Protein AF-A0A354I2V8-F1 (afdb_monomer_lite)

Secondary structure (DSSP, 8-state):
---S--TTS-HHHHHHHHHHHHHHHHHHS-----HHHHHHHHHHHHHHHHHHHHHTT---------------TT-

Sequence (75 aa):
MAGYRKLGRTSSQRKALLRNQVTNLLYHGKIVTTEAKAKEIRKIAESIIALGIRECNNYDMVKVTAKVARKDKDG

pLDDT: mean 84.17, std 14.53, range [41.44, 97.38]

Foldseek 3Di:
DPPADPVPDDPVVLVVVLVVVLVCCVVVVDDDDDPNSVVRNVVVNVVVVVVVVVVVPPPDDPPPPPPPDPDDPPD

Radius of gyration: 20.26 Å; chains: 1; bounding box: 63×30×34 Å

Structure (mmCIF, N/CA/C/O backbone):
data_AF-A0A354I2V8-F1
#
_entry.id   AF-A0A354I2V8-F1
#
loop_
_atom_site.group_PDB
_atom_site.id
_atom_site.type_symbol
_atom_site.label_atom_id
_atom_site.label_alt_id
_atom_site.label_comp_id
_atom_site.label_asym_id
_atom_site.label_entity_id
_atom_site.label_seq_id
_atom_site.pdbx_PDB_ins_code
_atom_site.Cartn_x
_atom_site.Cartn_y
_atom_site.Cartn_z
_atom_site.occupancy
_atom_site.B_iso_or_equiv
_atom_site.auth_seq_id
_atom_site.auth_comp_id
_atom_site.auth_asym_id
_atom_site.auth_atom_id
_atom_site.pdbx_PDB_model_num
ATOM 1 N N . MET A 1 1 ? -1.265 18.316 13.140 1.00 41.44 1 MET A N 1
ATOM 2 C CA . MET A 1 1 ? -1.649 17.465 11.988 1.00 41.44 1 MET A CA 1
ATOM 3 C C . MET A 1 1 ? -1.491 15.996 12.367 1.00 41.44 1 MET A C 1
ATOM 5 O O . MET A 1 1 ? -0.432 15.622 12.851 1.00 41.44 1 MET A O 1
ATOM 9 N N . ALA A 1 2 ? -2.530 15.170 12.212 1.00 52.16 2 ALA A N 1
ATOM 10 C CA . ALA A 1 2 ? -2.478 13.749 12.572 1.00 52.16 2 ALA A CA 1
ATOM 11 C C . ALA A 1 2 ? -1.603 12.965 11.572 1.00 52.16 2 ALA A C 1
ATOM 13 O O . ALA A 1 2 ? -1.986 12.796 10.416 1.00 52.16 2 ALA A O 1
ATOM 14 N N . GLY A 1 3 ? -0.425 12.510 12.011 1.00 69.88 3 GLY A N 1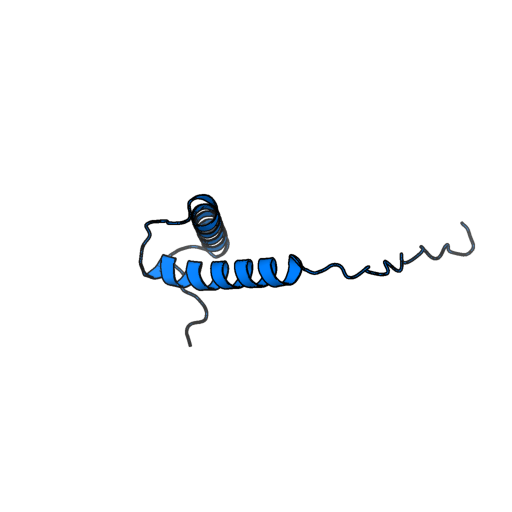
ATOM 15 C CA . GLY A 1 3 ? 0.599 11.907 11.145 1.00 69.88 3 GLY A CA 1
ATOM 16 C C . GLY A 1 3 ? 0.188 10.613 10.431 1.00 69.88 3 GLY A C 1
ATOM 17 O O . GLY A 1 3 ? 0.732 10.318 9.374 1.00 69.88 3 GLY A O 1
ATOM 18 N N . TYR A 1 4 ? -0.767 9.844 10.965 1.00 70.38 4 TYR A N 1
ATOM 19 C CA . TYR A 1 4 ? -1.315 8.629 10.340 1.00 70.38 4 TYR A CA 1
ATOM 20 C C . TYR A 1 4 ? -2.514 8.104 11.143 1.00 70.38 4 TYR A C 1
ATOM 22 O O . TYR A 1 4 ? -2.568 8.248 12.369 1.00 70.38 4 TYR A O 1
ATOM 30 N N . ARG A 1 5 ? -3.481 7.454 10.481 1.00 83.94 5 ARG A N 1
ATOM 31 C CA . ARG A 1 5 ? -4.629 6.837 11.174 1.00 83.94 5 ARG A CA 1
ATOM 32 C C . ARG A 1 5 ? -4.220 5.508 11.813 1.00 83.94 5 ARG A C 1
ATOM 34 O O . ARG A 1 5 ? -3.635 4.647 11.162 1.00 83.94 5 ARG A O 1
ATOM 41 N N . LYS A 1 6 ? -4.565 5.296 13.090 1.00 83.75 6 LYS A N 1
ATOM 42 C CA . LYS A 1 6 ? -4.235 4.042 13.802 1.00 83.75 6 LYS A CA 1
ATOM 43 C C . LYS A 1 6 ? -5.049 2.830 13.326 1.00 83.75 6 LYS A C 1
ATOM 45 O O . LYS A 1 6 ? -4.575 1.708 13.470 1.00 83.75 6 LYS A O 1
ATOM 50 N N . LEU A 1 7 ? -6.240 3.043 12.750 1.00 85.75 7 LEU A N 1
ATOM 51 C CA . LEU A 1 7 ? -7.135 1.995 12.219 1.00 85.75 7 LEU A CA 1
ATOM 52 C C . LEU A 1 7 ? -7.465 0.868 13.226 1.00 85.75 7 LEU A C 1
ATOM 54 O O . LEU A 1 7 ? -7.730 -0.266 12.816 1.00 85.75 7 LEU A O 1
ATOM 58 N N . GLY A 1 8 ? -7.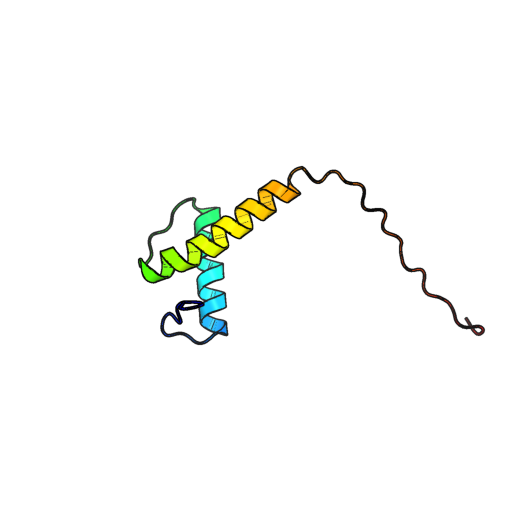403 1.173 14.530 1.00 87.81 8 GLY A N 1
ATOM 59 C CA . GLY A 1 8 ? -7.648 0.219 15.619 1.00 87.81 8 GLY A CA 1
ATOM 60 C C . GLY A 1 8 ? -6.681 -0.971 15.654 1.00 87.81 8 GLY A C 1
ATOM 61 O O . GLY A 1 8 ? -7.073 -2.042 16.094 1.00 87.81 8 GLY A O 1
ATOM 62 N N . ARG A 1 9 ? -5.458 -0.833 15.124 1.00 90.81 9 ARG A N 1
ATOM 63 C CA . ARG A 1 9 ? -4.490 -1.935 14.977 1.00 90.81 9 ARG A CA 1
ATOM 64 C C . ARG A 1 9 ? -3.117 -1.570 15.527 1.00 90.81 9 ARG A C 1
ATOM 66 O O . ARG A 1 9 ? -2.730 -0.396 15.522 1.00 90.81 9 ARG A O 1
ATOM 73 N N . THR A 1 10 ? -2.355 -2.589 15.930 1.00 94.06 10 THR A N 1
ATOM 74 C CA . THR A 1 10 ? -0.928 -2.430 16.244 1.00 94.06 10 THR A CA 1
ATOM 75 C C . THR A 1 10 ? -0.150 -1.996 14.998 1.00 94.06 10 THR A C 1
ATOM 77 O O . THR A 1 10 ? -0.625 -2.111 13.864 1.00 94.06 10 THR A O 1
ATOM 80 N N . SER A 1 11 ? 1.055 -1.457 15.186 1.00 90.69 11 SER A N 1
ATOM 81 C CA . SER A 1 11 ? 1.890 -0.965 14.082 1.00 90.69 11 SER A CA 1
ATOM 82 C C . SER A 1 11 ? 2.186 -2.050 13.039 1.00 90.69 11 SER A C 1
ATOM 84 O O . SER A 1 11 ? 2.071 -1.784 11.841 1.00 90.69 11 SER A O 1
ATOM 86 N N . SER A 1 12 ? 2.501 -3.272 13.481 1.00 94.25 12 SER A N 1
ATOM 87 C CA . SER A 1 12 ? 2.788 -4.422 12.616 1.00 94.25 12 SER A CA 1
ATOM 88 C C . SER A 1 12 ? 1.569 -4.827 11.787 1.00 94.25 12 SER A C 1
ATOM 90 O O . SER A 1 12 ? 1.645 -4.876 10.558 1.00 94.25 12 SER A O 1
ATOM 92 N N . GLN A 1 13 ? 0.419 -5.017 12.438 1.00 95.25 13 GLN A N 1
ATOM 93 C CA . GLN A 1 13 ? -0.840 -5.377 11.782 1.00 95.25 13 GLN A CA 1
ATOM 94 C C . GLN A 1 13 ? -1.297 -4.302 10.794 1.00 95.25 13 GLN A C 1
ATOM 96 O O . GLN A 1 13 ? -1.735 -4.614 9.687 1.00 95.25 13 GLN A O 1
ATOM 101 N N . ARG A 1 14 ? -1.170 -3.021 11.164 1.00 93.94 14 ARG A N 1
ATOM 102 C CA . ARG A 1 14 ? -1.502 -1.903 10.274 1.00 93.94 14 ARG A CA 1
ATOM 103 C C . ARG A 1 14 ? -0.619 -1.911 9.029 1.00 93.94 14 ARG A C 1
ATOM 105 O O . ARG A 1 14 ? -1.132 -1.741 7.927 1.00 93.94 14 ARG A O 1
ATOM 112 N N . LYS A 1 15 ? 0.689 -2.128 9.192 1.00 93.44 15 LYS A N 1
ATOM 113 C CA . LYS A 1 15 ? 1.640 -2.184 8.073 1.00 93.44 15 LYS A CA 1
ATOM 114 C C . LYS A 1 15 ? 1.317 -3.331 7.116 1.00 93.44 15 LYS A C 1
ATOM 116 O O . LYS A 1 15 ? 1.327 -3.121 5.907 1.00 93.44 15 LYS A O 1
ATOM 121 N N . ALA A 1 16 ? 1.006 -4.512 7.649 1.00 95.81 16 ALA A N 1
ATOM 122 C CA . ALA A 1 16 ? 0.605 -5.671 6.852 1.00 95.81 16 ALA A CA 1
ATOM 123 C C . ALA A 1 16 ? -0.696 -5.407 6.077 1.00 95.81 16 ALA A C 1
ATOM 125 O O . ALA A 1 16 ? -0.742 -5.612 4.867 1.00 95.81 16 ALA A O 1
ATOM 126 N N . LEU A 1 17 ? -1.719 -4.861 6.746 1.00 95.19 17 LEU A N 1
ATOM 127 C CA . LEU A 1 17 ? -2.991 -4.509 6.111 1.00 95.19 17 LEU A CA 1
ATOM 128 C C . LEU A 1 17 ? -2.796 -3.528 4.949 1.00 95.19 17 LEU A C 1
ATOM 130 O O . LEU A 1 17 ? -3.284 -3.780 3.852 1.00 95.19 17 LEU A O 1
ATOM 134 N N . LEU A 1 18 ? -2.090 -2.417 5.186 1.00 95.12 18 LEU A N 1
ATOM 135 C CA . LEU A 1 18 ? -1.896 -1.384 4.168 1.00 95.12 18 LEU A CA 1
ATOM 136 C C . LEU A 1 18 ? -1.119 -1.919 2.963 1.00 95.12 18 LEU A C 1
ATOM 138 O O . LEU A 1 18 ? -1.501 -1.631 1.834 1.00 95.12 18 LEU A O 1
ATOM 142 N N . ARG A 1 19 ? -0.087 -2.742 3.185 1.00 95.50 19 ARG A N 1
ATOM 143 C CA . ARG A 1 19 ? 0.656 -3.398 2.099 1.00 95.50 19 ARG A CA 1
ATOM 144 C C . ARG A 1 19 ? -0.243 -4.292 1.259 1.00 95.50 19 ARG A C 1
ATOM 146 O O . ARG A 1 19 ? -0.287 -4.106 0.052 1.00 95.50 19 ARG A O 1
ATOM 153 N N . ASN A 1 20 ? -1.012 -5.176 1.891 1.00 96.56 20 ASN A N 1
ATOM 154 C CA . ASN A 1 20 ? -1.905 -6.082 1.170 1.00 96.56 20 ASN A CA 1
ATOM 155 C C . ASN A 1 20 ? -2.953 -5.312 0.354 1.00 96.56 20 ASN A C 1
ATOM 157 O O . ASN A 1 20 ? -3.222 -5.658 -0.792 1.00 96.56 20 ASN A O 1
ATOM 161 N N . GLN A 1 21 ? -3.522 -4.238 0.909 1.00 96.69 21 GLN A N 1
ATOM 162 C CA . GLN A 1 21 ? -4.500 -3.428 0.179 1.00 96.69 21 GLN A CA 1
ATOM 163 C C . GLN A 1 21 ? -3.876 -2.671 -0.999 1.00 96.69 21 GLN A C 1
ATOM 165 O O . GLN A 1 21 ? -4.495 -2.595 -2.055 1.00 96.69 21 GLN A O 1
ATOM 170 N N . VAL A 1 22 ? -2.658 -2.148 -0.846 1.00 97.19 22 VAL A N 1
ATOM 171 C CA . VAL A 1 22 ? -1.918 -1.514 -1.947 1.00 97.19 22 VAL A CA 1
ATOM 172 C C . VAL A 1 22 ? -1.585 -2.533 -3.039 1.00 97.19 22 VAL A C 1
ATOM 174 O O . VAL A 1 22 ? -1.826 -2.255 -4.208 1.00 97.19 22 VAL A O 1
ATOM 177 N N . THR A 1 23 ? -1.101 -3.724 -2.677 1.00 97.06 23 THR A N 1
ATOM 178 C CA . THR A 1 23 ? -0.824 -4.805 -3.636 1.00 97.06 23 THR A CA 1
ATOM 179 C C . THR A 1 23 ? -2.078 -5.184 -4.419 1.00 97.06 23 THR A C 1
ATOM 181 O O . THR A 1 23 ? -2.042 -5.216 -5.644 1.00 97.06 23 THR A O 1
ATOM 184 N N . ASN A 1 24 ? -3.208 -5.383 -3.735 1.00 97.38 24 ASN A N 1
ATOM 185 C CA . ASN A 1 24 ? -4.474 -5.705 -4.392 1.00 97.38 24 ASN A CA 1
ATOM 186 C C . ASN A 1 24 ? -4.959 -4.569 -5.305 1.00 97.38 24 ASN A C 1
ATOM 188 O O . ASN A 1 24 ? -5.480 -4.839 -6.383 1.00 97.38 24 ASN A O 1
ATOM 192 N N . LEU A 1 25 ? -4.780 -3.306 -4.898 1.00 97.25 25 LEU A N 1
ATOM 193 C CA . LEU A 1 25 ? -5.119 -2.150 -5.730 1.00 97.25 25 LEU A CA 1
ATOM 194 C C . LEU A 1 25 ? -4.302 -2.130 -7.025 1.00 97.25 25 LEU A C 1
ATOM 196 O O . LEU A 1 25 ? -4.878 -1.927 -8.088 1.00 97.25 25 LEU A O 1
ATOM 200 N N . LEU A 1 26 ? -2.991 -2.360 -6.943 1.00 95.31 26 LEU A N 1
ATOM 201 C CA . LEU A 1 26 ? -2.118 -2.377 -8.118 1.00 95.31 26 LEU A CA 1
ATOM 202 C C . LEU A 1 26 ? -2.404 -3.577 -9.029 1.00 95.31 26 LEU A C 1
ATOM 204 O O . LEU A 1 26 ? -2.370 -3.435 -10.244 1.00 95.31 26 LEU A O 1
ATOM 208 N N . TYR A 1 27 ? -2.718 -4.739 -8.453 1.00 97.12 27 TYR A N 1
ATOM 209 C CA . TYR A 1 27 ? -2.956 -5.963 -9.217 1.00 97.12 27 TYR A CA 1
ATOM 210 C C . TYR A 1 27 ? -4.320 -5.975 -9.924 1.00 97.12 27 TYR A C 1
ATOM 212 O O . TYR A 1 27 ? -4.425 -6.415 -11.064 1.00 97.12 27 TYR A O 1
ATOM 220 N N . HIS A 1 28 ? -5.373 -5.477 -9.268 1.00 97.06 28 HIS A N 1
ATOM 221 C CA . HIS A 1 28 ? -6.743 -5.517 -9.798 1.00 97.06 28 HIS A CA 1
ATOM 222 C C . HIS A 1 28 ? -7.234 -4.180 -10.375 1.00 97.06 28 HIS A C 1
ATOM 224 O O . HIS A 1 28 ? -8.346 -4.108 -10.898 1.00 97.06 28 HIS A O 1
ATOM 230 N N . GLY A 1 29 ? -6.472 -3.094 -10.221 1.00 94.56 29 GLY A N 1
ATOM 231 C CA . GLY A 1 29 ? -6.823 -1.743 -10.677 1.00 94.56 29 GLY A CA 1
ATOM 232 C C . GLY A 1 29 ? -7.915 -1.037 -9.859 1.00 94.56 29 GLY A C 1
ATOM 233 O O . GLY A 1 29 ? -8.014 0.187 -9.888 1.00 94.56 29 GLY A O 1
ATOM 234 N N . LYS A 1 30 ? -8.727 -1.774 -9.091 1.00 95.38 30 LYS A N 1
ATOM 235 C CA . LYS A 1 30 ? -9.740 -1.229 -8.175 1.00 95.38 30 LYS A CA 1
ATOM 236 C C . LYS A 1 30 ? -9.941 -2.132 -6.963 1.00 95.38 30 LYS A C 1
ATOM 238 O O . LYS A 1 30 ? -9.894 -3.353 -7.076 1.00 95.38 30 LYS A O 1
ATOM 243 N N . ILE A 1 31 ? -10.239 -1.532 -5.813 1.00 96.81 31 ILE A N 1
ATOM 244 C CA . ILE A 1 31 ? -10.639 -2.250 -4.595 1.00 96.81 31 ILE A CA 1
ATOM 245 C C . ILE A 1 31 ? -11.762 -1.500 -3.880 1.00 96.81 31 ILE A C 1
ATOM 247 O O . ILE A 1 31 ? -11.827 -0.273 -3.925 1.00 96.81 31 ILE A O 1
ATOM 251 N N . VAL A 1 32 ? -12.615 -2.234 -3.168 1.00 96.88 32 VAL A N 1
ATOM 252 C CA . VAL A 1 32 ? -13.631 -1.663 -2.275 1.00 96.88 32 VAL A CA 1
ATOM 253 C C . VAL A 1 32 ? -13.128 -1.769 -0.836 1.00 96.88 32 VAL A C 1
ATOM 255 O O . VAL A 1 32 ? -12.718 -2.835 -0.381 1.00 96.88 32 VAL A O 1
ATOM 258 N N . THR A 1 33 ? -13.101 -0.653 -0.110 1.00 95.56 33 THR A N 1
ATOM 259 C CA . THR A 1 33 ? -12.609 -0.580 1.274 1.00 95.56 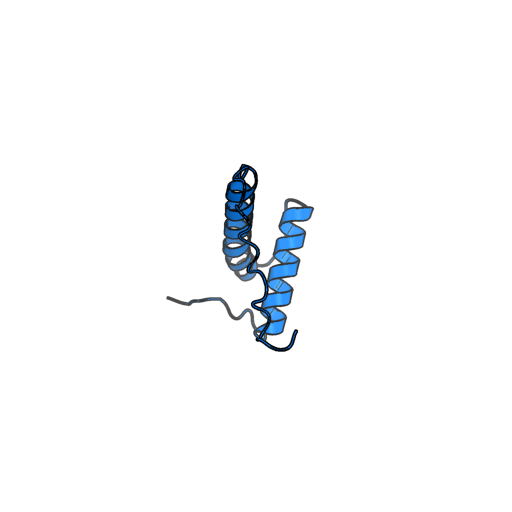33 THR A CA 1
ATOM 260 C C . THR A 1 33 ? -13.273 0.585 2.010 1.00 95.56 33 THR A C 1
ATOM 262 O O . THR A 1 33 ? -13.994 1.377 1.411 1.00 95.56 33 THR A O 1
ATOM 265 N N . THR A 1 34 ? -13.033 0.716 3.315 1.00 95.06 34 THR A N 1
ATOM 266 C CA . THR A 1 34 ? -13.565 1.841 4.094 1.00 95.06 34 THR A CA 1
ATOM 267 C C . THR A 1 34 ? -12.840 3.141 3.753 1.00 95.06 34 THR A C 1
ATOM 269 O O . THR A 1 34 ? -11.639 3.136 3.469 1.00 95.06 34 THR A O 1
ATOM 272 N N . GLU A 1 35 ? -13.535 4.275 3.858 1.00 94.06 35 GLU A N 1
ATOM 273 C CA . GLU A 1 35 ? -12.987 5.598 3.525 1.00 94.06 35 GLU A CA 1
ATOM 274 C C . GLU A 1 35 ? -11.676 5.896 4.274 1.00 94.06 35 GLU A C 1
ATOM 276 O O . GLU A 1 35 ? -10.686 6.342 3.691 1.00 94.06 35 GLU A O 1
ATOM 281 N N . ALA A 1 36 ? -11.632 5.579 5.572 1.00 92.94 36 ALA A N 1
ATOM 282 C CA . ALA A 1 36 ? -10.441 5.769 6.393 1.00 92.94 36 ALA A CA 1
ATOM 283 C C . ALA A 1 36 ? -9.238 4.958 5.885 1.00 92.94 36 ALA A C 1
ATOM 285 O O . ALA A 1 36 ? -8.121 5.467 5.909 1.00 92.94 36 ALA A O 1
ATOM 286 N N . LYS A 1 37 ? -9.450 3.720 5.415 1.00 92.94 37 LYS A N 1
ATOM 287 C CA . LYS A 1 37 ? -8.388 2.887 4.829 1.00 92.94 37 LYS A CA 1
ATOM 288 C C . LYS A 1 37 ? -7.977 3.420 3.457 1.00 92.94 37 LYS A C 1
ATOM 290 O O . LYS A 1 37 ? -6.785 3.532 3.195 1.00 92.94 37 LYS A O 1
ATOM 295 N N . ALA A 1 38 ? -8.942 3.807 2.620 1.00 94.50 38 ALA A N 1
ATOM 296 C CA . ALA A 1 38 ? -8.689 4.360 1.289 1.00 94.50 38 ALA A CA 1
ATOM 297 C C . ALA A 1 38 ? -7.784 5.601 1.344 1.00 94.50 38 ALA A C 1
ATOM 299 O O . ALA A 1 38 ? -6.811 5.687 0.598 1.00 94.50 38 ALA A O 1
ATOM 300 N N . LYS A 1 39 ? -8.039 6.521 2.287 1.00 93.12 39 LYS A N 1
ATOM 301 C CA . LYS A 1 39 ? -7.208 7.723 2.483 1.00 93.12 39 LYS A CA 1
ATOM 302 C C . LYS A 1 39 ? -5.755 7.408 2.867 1.00 93.12 39 LYS A C 1
ATOM 304 O O . LYS A 1 39 ? -4.872 8.194 2.536 1.00 93.12 39 LYS A O 1
ATOM 309 N N . GLU A 1 40 ? -5.493 6.296 3.556 1.00 92.94 40 GLU A N 1
ATOM 310 C CA . GLU A 1 40 ? -4.125 5.868 3.893 1.00 92.94 40 GLU A CA 1
ATOM 311 C C . GLU A 1 40 ? -3.454 5.130 2.726 1.00 92.94 40 GLU A C 1
ATOM 313 O O . GLU A 1 40 ? -2.299 5.410 2.412 1.00 92.94 40 GLU A O 1
ATOM 318 N N . ILE A 1 41 ? -4.182 4.230 2.052 1.00 94.56 41 ILE A N 1
ATOM 319 C CA . ILE A 1 41 ? -3.698 3.499 0.867 1.00 94.56 41 ILE A CA 1
ATOM 320 C C . ILE A 1 41 ? -3.270 4.475 -0.225 1.00 94.56 41 ILE A C 1
ATOM 322 O O . ILE A 1 41 ? -2.205 4.294 -0.807 1.00 94.56 41 ILE A O 1
ATOM 326 N N . ARG A 1 42 ? -4.069 5.522 -0.471 1.00 93.75 42 ARG A N 1
ATOM 327 C CA . ARG A 1 42 ? -3.818 6.520 -1.516 1.00 93.75 42 ARG A CA 1
ATOM 328 C C . ARG A 1 42 ? -2.412 7.114 -1.426 1.00 93.75 42 ARG A C 1
ATOM 330 O O . ARG A 1 42 ? -1.685 7.083 -2.409 1.00 93.75 42 ARG A O 1
ATOM 337 N N . LYS A 1 43 ? -1.999 7.558 -0.234 1.00 92.69 43 LYS A N 1
ATOM 338 C CA . LYS A 1 43 ? -0.667 8.149 -0.008 1.00 92.69 43 LYS A CA 1
ATOM 339 C C . LYS A 1 43 ? 0.470 7.181 -0.353 1.00 92.69 43 LYS A C 1
ATOM 341 O O . LYS A 1 43 ? 1.502 7.587 -0.884 1.00 92.69 43 LYS A O 1
ATOM 346 N N . ILE A 1 44 ? 0.288 5.900 -0.029 1.00 94.31 44 ILE A N 1
ATOM 347 C CA . ILE A 1 44 ? 1.293 4.859 -0.273 1.00 94.31 44 ILE A CA 1
ATOM 348 C C . ILE A 1 44 ? 1.334 4.499 -1.762 1.00 94.31 44 ILE A C 1
ATOM 350 O O . ILE A 1 44 ? 2.415 4.426 -2.338 1.00 94.31 44 ILE A O 1
ATOM 354 N N . ALA A 1 45 ? 0.171 4.306 -2.384 1.00 95.69 45 ALA A N 1
ATOM 355 C CA . ALA A 1 45 ? 0.060 3.958 -3.796 1.00 95.69 45 ALA A CA 1
ATOM 356 C C . ALA A 1 45 ? 0.636 5.058 -4.703 1.00 95.69 45 ALA A C 1
ATOM 358 O O . ALA A 1 45 ? 1.436 4.750 -5.580 1.00 95.69 45 ALA A O 1
ATOM 359 N N . GLU A 1 46 ? 0.312 6.330 -4.445 1.00 95.12 46 GLU A N 1
ATOM 360 C CA . GLU A 1 46 ? 0.869 7.480 -5.177 1.00 95.12 46 GLU A CA 1
ATOM 361 C C . GLU A 1 46 ? 2.403 7.501 -5.109 1.00 95.12 46 GLU A C 1
ATOM 363 O O . GLU A 1 46 ? 3.070 7.662 -6.129 1.00 95.12 46 GLU A O 1
ATOM 368 N N . SER A 1 47 ? 2.968 7.256 -3.923 1.00 93.81 47 SER A N 1
ATOM 369 C CA . SER A 1 47 ? 4.422 7.221 -3.731 1.00 93.81 47 SER A CA 1
ATOM 370 C C . SER A 1 47 ? 5.081 6.075 -4.508 1.00 93.81 47 SER A C 1
ATOM 372 O O . SER A 1 47 ? 6.138 6.263 -5.103 1.00 93.81 47 SER A O 1
ATOM 374 N N . ILE A 1 48 ? 4.461 4.890 -4.531 1.00 93.75 48 ILE A N 1
ATOM 375 C CA . ILE A 1 48 ? 4.974 3.728 -5.276 1.00 93.75 48 ILE A CA 1
ATOM 376 C C . ILE A 1 48 ? 4.919 3.977 -6.782 1.00 93.75 48 ILE A C 1
ATOM 378 O O . ILE A 1 48 ? 5.886 3.683 -7.477 1.00 93.75 48 ILE A O 1
ATOM 382 N N . ILE A 1 49 ? 3.822 4.546 -7.284 1.00 93.19 49 ILE A N 1
ATOM 383 C CA . ILE A 1 49 ? 3.679 4.880 -8.706 1.00 93.19 49 ILE A CA 1
ATOM 384 C C . ILE A 1 49 ? 4.731 5.917 -9.112 1.00 93.19 49 ILE A C 1
ATOM 386 O O . ILE A 1 49 ? 5.397 5.739 -10.127 1.00 93.19 49 ILE A O 1
ATOM 390 N N . ALA A 1 50 ? 4.942 6.955 -8.298 1.00 93.81 50 ALA A N 1
ATOM 391 C CA . ALA A 1 50 ? 5.962 7.966 -8.558 1.00 93.81 50 ALA A CA 1
ATOM 392 C C . ALA A 1 50 ? 7.380 7.370 -8.612 1.00 93.81 50 ALA A C 1
ATOM 394 O O . ALA A 1 50 ? 8.154 7.710 -9.504 1.00 93.81 50 ALA A O 1
ATOM 395 N N . LEU A 1 51 ? 7.712 6.454 -7.694 1.00 91.62 51 LEU A N 1
ATOM 396 C CA . LEU A 1 51 ? 8.983 5.724 -7.730 1.00 91.62 51 LEU A CA 1
ATOM 397 C C . LEU A 1 51 ? 9.099 4.840 -8.977 1.00 91.62 51 LEU A C 1
ATOM 399 O O . LEU A 1 51 ? 10.145 4.841 -9.616 1.00 91.62 51 LEU A O 1
ATOM 403 N N . GLY A 1 52 ? 8.027 4.138 -9.353 1.00 90.75 52 GLY A N 1
ATOM 404 C CA . GLY A 1 52 ? 7.994 3.317 -10.564 1.00 90.75 52 GLY A CA 1
ATOM 405 C C . GLY A 1 52 ? 8.225 4.131 -11.840 1.00 90.75 52 GLY A C 1
ATOM 406 O O . GLY A 1 52 ? 8.992 3.709 -12.697 1.00 90.75 52 GLY A O 1
ATOM 407 N N . ILE A 1 53 ? 7.626 5.323 -11.942 1.00 89.62 53 ILE A N 1
ATOM 408 C CA . ILE A 1 53 ? 7.831 6.250 -13.069 1.00 89.62 53 ILE A CA 1
ATOM 409 C C . ILE A 1 53 ? 9.253 6.819 -13.076 1.00 89.62 53 ILE A C 1
ATOM 411 O O . ILE A 1 53 ? 9.849 6.996 -14.134 1.00 89.62 53 ILE A O 1
ATOM 415 N N . ARG A 1 54 ? 9.808 7.128 -11.901 1.00 87.19 54 ARG A N 1
ATOM 416 C CA . ARG A 1 54 ? 11.181 7.629 -11.803 1.00 87.19 54 ARG A CA 1
ATOM 417 C C . ARG A 1 54 ? 12.193 6.583 -12.271 1.00 87.19 54 ARG A C 1
ATOM 419 O O . ARG A 1 54 ? 13.138 6.935 -12.965 1.00 87.19 54 ARG A O 1
ATOM 426 N N . GLU A 1 55 ? 11.991 5.325 -11.892 1.00 85.31 55 GLU A N 1
ATOM 427 C CA . GLU A 1 55 ? 12.941 4.251 -12.182 1.00 85.31 55 GLU A CA 1
ATOM 428 C C . GLU A 1 55 ? 12.782 3.668 -13.591 1.00 85.31 55 GLU A C 1
ATOM 430 O O . GLU A 1 55 ? 13.758 3.189 -14.158 1.00 85.31 55 GLU A O 1
ATOM 435 N N . CYS A 1 56 ? 11.592 3.732 -14.205 1.00 78.50 56 CYS A N 1
ATOM 436 C CA . CYS A 1 56 ? 11.363 3.107 -15.515 1.00 78.50 56 CYS A CA 1
ATOM 437 C C . CYS A 1 56 ? 12.233 3.675 -16.650 1.00 78.50 56 CYS A C 1
ATOM 439 O O . CYS A 1 56 ? 12.409 3.004 -17.662 1.00 78.50 56 CYS A O 1
ATOM 441 N N . ASN A 1 57 ? 12.794 4.875 -16.473 1.00 69.19 57 ASN A N 1
ATOM 442 C CA . ASN A 1 57 ? 13.704 5.518 -17.423 1.00 69.19 57 ASN A CA 1
ATOM 443 C C . ASN A 1 57 ? 15.120 5.713 -16.856 1.00 69.19 57 ASN A C 1
ATOM 445 O O . ASN A 1 57 ? 15.898 6.494 -17.403 1.00 69.19 57 ASN A O 1
ATOM 449 N N . ASN A 1 58 ? 15.457 5.039 -15.753 1.00 73.38 58 ASN A N 1
ATOM 450 C CA . ASN A 1 58 ? 16.781 5.116 -15.154 1.00 73.38 58 ASN A CA 1
ATOM 451 C C . ASN A 1 58 ? 17.753 4.185 -15.903 1.00 73.38 58 ASN A C 1
ATOM 453 O O . ASN A 1 58 ? 18.000 3.053 -15.497 1.00 73.38 58 ASN A O 1
ATOM 457 N N . TYR A 1 59 ? 18.274 4.660 -17.037 1.00 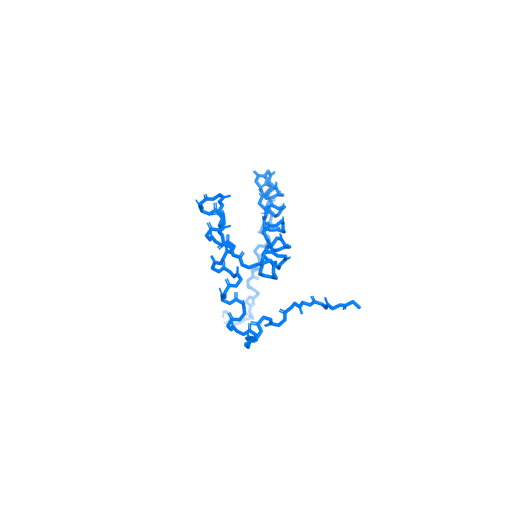65.19 59 TYR A N 1
ATOM 458 C CA . TYR A 1 59 ? 19.323 3.984 -17.817 1.00 65.19 59 TYR A CA 1
ATOM 459 C C . TYR A 1 59 ? 20.735 4.342 -17.339 1.00 65.19 59 TYR A C 1
ATOM 461 O O . TYR A 1 59 ? 21.719 4.015 -18.010 1.00 65.19 59 TYR A O 1
ATOM 469 N N . ASP A 1 60 ? 20.853 5.044 -16.210 1.00 67.75 60 ASP A N 1
ATOM 470 C CA . ASP A 1 60 ? 22.140 5.507 -15.724 1.00 67.75 60 ASP A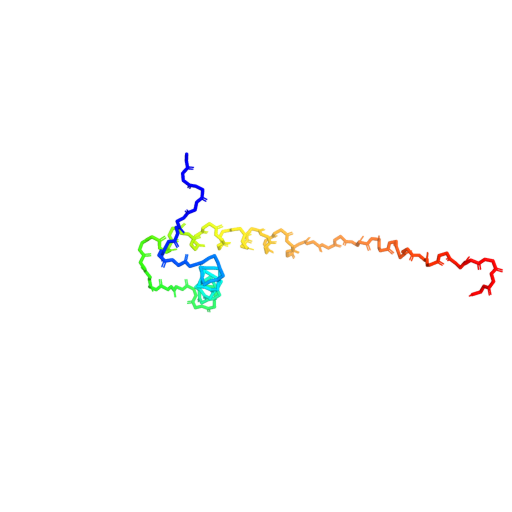 CA 1
ATOM 471 C C . ASP A 1 60 ? 23.012 4.302 -15.364 1.00 67.75 60 ASP A C 1
ATOM 473 O O . ASP A 1 60 ? 22.700 3.497 -14.482 1.00 67.75 60 ASP A O 1
ATOM 477 N N . MET A 1 61 ? 24.151 4.181 -16.052 1.00 61.69 61 MET A N 1
ATOM 478 C CA . MET A 1 61 ? 25.196 3.245 -15.663 1.00 61.69 61 MET A CA 1
ATOM 479 C C . MET A 1 61 ? 25.716 3.653 -14.288 1.00 61.69 61 MET A C 1
ATOM 481 O O . MET A 1 61 ? 26.556 4.548 -14.154 1.00 61.69 61 MET A O 1
ATOM 485 N N . VAL A 1 62 ? 25.238 2.972 -13.250 1.00 67.62 62 VAL A N 1
ATOM 486 C CA . VAL A 1 62 ? 25.826 3.086 -11.923 1.00 67.62 62 VAL A CA 1
ATOM 487 C C . VAL A 1 62 ? 27.250 2.552 -12.041 1.00 67.62 62 VAL A C 1
ATOM 489 O O . VAL A 1 62 ? 27.464 1.350 -12.200 1.00 67.62 62 VAL A O 1
ATOM 492 N N . LYS A 1 63 ? 28.248 3.441 -11.984 1.00 57.44 63 LYS A N 1
ATOM 493 C CA . LYS A 1 63 ? 29.632 3.032 -11.732 1.00 57.44 63 LYS A CA 1
ATOM 494 C C . LYS A 1 63 ? 29.645 2.398 -10.350 1.00 57.44 63 LYS A C 1
ATOM 496 O O . LYS A 1 63 ? 29.779 3.090 -9.344 1.00 57.44 63 LYS A O 1
ATOM 501 N N . VAL A 1 64 ? 29.471 1.082 -10.300 1.00 66.19 64 VAL A N 1
ATOM 502 C CA . VAL A 1 64 ? 29.682 0.312 -9.084 1.00 66.19 64 VAL A CA 1
ATOM 503 C C . VAL A 1 64 ? 31.182 0.356 -8.831 1.00 66.19 64 VAL A C 1
ATOM 505 O O . VAL A 1 64 ? 31.948 -0.460 -9.337 1.00 66.19 64 VAL A O 1
ATOM 508 N N . THR A 1 65 ? 31.630 1.355 -8.079 1.00 63.09 65 THR A N 1
ATOM 509 C CA . THR A 1 65 ? 32.929 1.314 -7.424 1.00 63.09 65 THR A CA 1
ATOM 510 C C . THR A 1 65 ? 32.835 0.222 -6.375 1.00 63.09 65 THR A C 1
ATOM 512 O O . THR A 1 65 ? 32.477 0.454 -5.221 1.00 63.09 65 THR A O 1
ATOM 515 N N . ALA A 1 66 ? 33.097 -1.012 -6.807 1.00 63.75 66 ALA A N 1
ATOM 516 C CA . ALA A 1 66 ? 33.306 -2.119 -5.900 1.00 63.75 66 ALA A CA 1
ATOM 517 C C . ALA A 1 66 ? 34.365 -1.665 -4.890 1.00 63.75 66 ALA A C 1
ATOM 519 O O . ALA A 1 66 ? 35.505 -1.370 -5.257 1.00 63.75 66 ALA A O 1
ATOM 520 N N . LYS A 1 67 ? 33.975 -1.539 -3.618 1.00 64.50 67 LYS A N 1
ATOM 521 C CA . LYS A 1 67 ? 34.944 -1.366 -2.541 1.00 64.50 67 LYS A CA 1
ATOM 522 C C . LYS A 1 67 ? 35.720 -2.672 -2.460 1.00 64.50 67 LYS A C 1
ATOM 524 O O . LYS A 1 67 ? 35.249 -3.638 -1.869 1.00 64.50 67 LYS A O 1
ATOM 529 N N . VAL A 1 68 ? 36.873 -2.710 -3.120 1.00 70.94 68 VAL A N 1
ATOM 530 C CA . VAL A 1 68 ? 37.822 -3.816 -3.008 1.00 70.94 68 VAL A CA 1
ATOM 531 C C . VAL A 1 68 ? 38.197 -3.937 -1.533 1.00 70.94 68 VAL A C 1
ATOM 533 O O . VAL A 1 68 ? 38.508 -2.929 -0.892 1.00 70.94 68 VAL A O 1
ATOM 536 N N . ALA A 1 69 ? 38.132 -5.146 -0.977 1.00 67.19 69 ALA A N 1
ATOM 537 C CA . ALA A 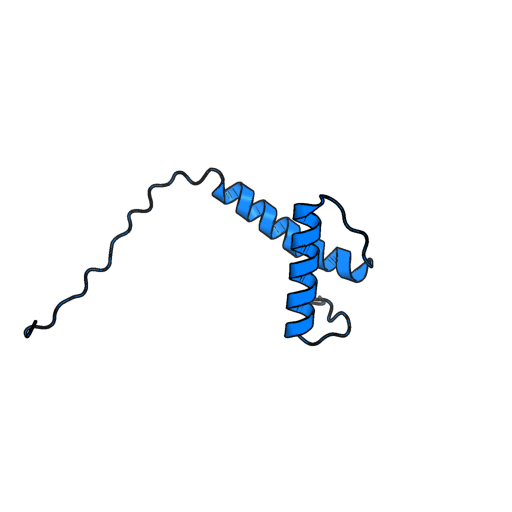1 69 ? 38.627 -5.395 0.368 1.00 67.19 69 ALA A CA 1
ATOM 538 C C . ALA A 1 69 ? 40.115 -5.013 0.415 1.00 67.19 69 ALA A C 1
ATOM 540 O O . ALA A 1 69 ? 40.913 -5.520 -0.376 1.00 67.19 69 ALA A O 1
ATOM 541 N N . ARG A 1 70 ? 40.499 -4.102 1.319 1.00 68.06 70 ARG A N 1
ATOM 542 C CA . ARG A 1 70 ? 41.913 -3.939 1.668 1.00 68.06 70 ARG A CA 1
ATOM 543 C C . ARG A 1 70 ? 42.321 -5.208 2.406 1.00 68.06 70 ARG A C 1
ATOM 545 O O . ARG A 1 70 ? 41.795 -5.465 3.482 1.00 68.06 70 ARG A O 1
ATOM 552 N N . LYS A 1 71 ? 43.215 -5.996 1.809 1.00 68.56 71 LYS A N 1
ATOM 553 C CA . LYS A 1 71 ? 43.918 -7.053 2.532 1.00 68.56 71 LYS A CA 1
ATOM 554 C C . LYS A 1 71 ? 44.880 -6.399 3.517 1.00 68.56 71 LYS A C 1
ATOM 556 O O . LYS A 1 71 ? 45.633 -5.502 3.128 1.00 68.56 71 LYS A O 1
ATOM 561 N N . ASP A 1 72 ? 44.826 -6.835 4.768 1.00 70.94 72 ASP A N 1
ATOM 562 C CA . ASP A 1 72 ? 45.869 -6.535 5.739 1.00 70.94 72 ASP A CA 1
ATOM 563 C C . ASP A 1 72 ? 47.171 -7.231 5.320 1.00 70.94 72 ASP A C 1
ATOM 565 O O . ASP A 1 72 ? 47.170 -8.127 4.472 1.00 70.94 72 ASP A O 1
ATOM 569 N N . LYS A 1 73 ? 48.300 -6.773 5.873 1.00 59.06 73 LYS A N 1
ATOM 570 C CA . LYS A 1 73 ? 49.662 -7.162 5.457 1.00 59.06 73 LYS A CA 1
ATOM 571 C C . LYS A 1 73 ? 49.967 -8.669 5.532 1.00 59.06 73 LYS A C 1
ATOM 573 O O . LYS A 1 73 ? 51.016 -9.059 5.032 1.00 59.06 73 LYS A O 1
ATOM 578 N N . ASP A 1 74 ? 49.049 -9.487 6.045 1.00 53.38 74 ASP A N 1
ATOM 579 C CA . ASP A 1 74 ? 49.224 -10.929 6.240 1.00 53.38 74 ASP A CA 1
ATOM 580 C C . ASP A 1 74 ? 48.275 -11.823 5.408 1.00 53.38 74 ASP A C 1
ATOM 582 O O . ASP A 1 74 ? 48.318 -13.044 5.549 1.00 53.38 74 ASP A O 1
ATOM 586 N N . GLY A 1 75 ? 47.508 -11.250 4.465 1.00 55.84 75 GLY A N 1
ATOM 587 C CA . GLY A 1 75 ? 46.819 -12.010 3.403 1.00 55.84 75 GLY A CA 1
ATOM 588 C C . GLY A 1 75 ? 45.337 -12.293 3.606 1.00 55.84 75 GLY A C 1
ATOM 589 O O . GLY A 1 75 ? 44.916 -12.654 4.720 1.00 55.84 75 GLY A O 1
#